Protein AF-A0A847FC79-F1 (afdb_monomer_lite)

Secondary structure (DSSP, 8-state):
-EEEE--TT-HHHHHHHHHHH-TT-EEEEEE-TTS-EEEEEEE--

pLDDT: mean 96.11, std 2.76, range [80.81, 98.0]

Foldseek 3Di:
DDKDFDDFPCQVVVVVVCCVVQVPWDWDWDADPVRTGTMIDIHHD

Sequence (45 aa):
ICLLEIGENQDREIQDFIECKLPDAGIKVSEDFAGINRMITITLP

Structure (mmCIF, N/CA/C/O backbone):
data_AF-A0A847FC79-F1
#
_entry.id   AF-A0A847FC79-F1
#
loop_
_atom_site.group_PDB
_atom_site.id
_atom_site.type_symbol
_atom_site.label_atom_id
_atom_site.label_alt_id
_atom_site.label_comp_id
_atom_site.label_asym_id
_atom_site.label_entity_id
_atom_site.label_seq_id
_atom_site.pdbx_PDB_ins_code
_atom_site.Cartn_x
_atom_site.Cartn_y
_atom_site.Cartn_z
_atom_site.occupancy
_atom_site.B_iso_or_equiv
_atom_site.auth_seq_id
_atom_site.auth_comp_id
_at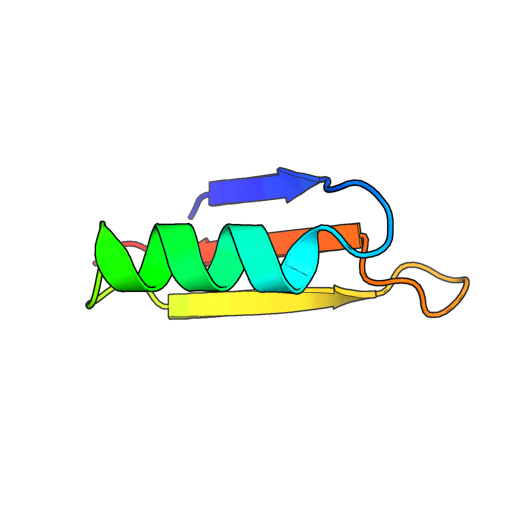om_site.auth_asym_id
_atom_site.auth_atom_id
_atom_site.pdbx_PDB_model_num
ATOM 1 N N . ILE A 1 1 ? -13.366 9.354 0.118 1.00 90.06 1 ILE A N 1
ATOM 2 C CA . ILE A 1 1 ? -12.288 8.775 -0.720 1.00 90.06 1 ILE A CA 1
ATOM 3 C C . ILE A 1 1 ? -11.227 9.847 -0.916 1.00 90.06 1 ILE A C 1
ATOM 5 O O . ILE A 1 1 ? -11.571 10.935 -1.362 1.00 90.06 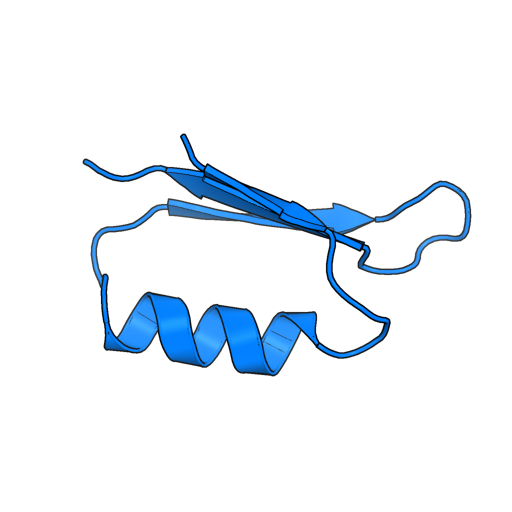1 ILE A O 1
ATOM 9 N N . CYS A 1 2 ? -9.987 9.559 -0.530 1.00 94.62 2 CYS A N 1
ATOM 10 C CA . CYS A 1 2 ? -8.812 10.400 -0.750 1.00 94.62 2 CYS A CA 1
ATOM 11 C C . CYS A 1 2 ? -7.878 9.687 -1.735 1.00 94.62 2 CYS A C 1
ATOM 13 O O . CYS A 1 2 ? -7.718 8.469 -1.653 1.00 94.62 2 CYS A O 1
ATOM 15 N N . LEU A 1 3 ? -7.301 10.433 -2.672 1.00 96.50 3 LEU A N 1
ATOM 16 C CA . LEU A 1 3 ? -6.362 9.934 -3.672 1.00 96.50 3 LEU A CA 1
ATOM 17 C C . LEU A 1 3 ? -5.066 10.723 -3.539 1.00 96.50 3 LEU A C 1
ATOM 19 O O . LEU A 1 3 ? -5.092 11.953 -3.568 1.00 96.50 3 LEU A O 1
ATOM 23 N N . LEU A 1 4 ? -3.959 10.008 -3.391 1.00 96.12 4 LEU A N 1
ATOM 24 C CA . LEU A 1 4 ? -2.630 10.579 -3.226 1.00 96.12 4 LEU A CA 1
ATOM 25 C C . LEU A 1 4 ? -1.736 10.055 -4.344 1.00 96.12 4 LEU A C 1
ATOM 27 O O . LEU A 1 4 ? -1.598 8.840 -4.486 1.00 96.12 4 LEU A O 1
ATOM 31 N N . GLU A 1 5 ? -1.135 10.960 -5.113 1.00 97.25 5 GLU A N 1
ATOM 32 C CA . GLU A 1 5 ? 0.061 10.615 -5.882 1.00 97.25 5 GLU A CA 1
ATOM 33 C C . GLU A 1 5 ? 1.252 10.585 -4.924 1.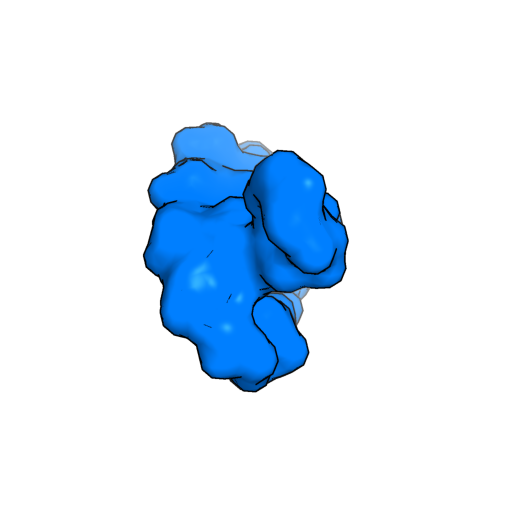00 97.25 5 GLU A C 1
ATOM 35 O O . GLU A 1 5 ? 1.385 11.449 -4.052 1.00 97.25 5 GLU A O 1
ATOM 40 N N . ILE A 1 6 ? 2.098 9.575 -5.074 1.00 97.50 6 ILE A N 1
ATOM 41 C CA . ILE A 1 6 ? 3.266 9.345 -4.231 1.00 97.50 6 ILE A CA 1
ATOM 42 C C . ILE A 1 6 ? 4.518 9.228 -5.095 1.00 97.50 6 ILE A C 1
ATOM 44 O O . ILE A 1 6 ? 4.456 8.866 -6.270 1.00 97.50 6 ILE A O 1
ATOM 48 N N . GLY A 1 7 ? 5.668 9.536 -4.508 1.00 97.25 7 GLY A N 1
ATOM 49 C CA . GLY A 1 7 ? 6.959 9.229 -5.103 1.00 97.25 7 GLY A CA 1
ATOM 50 C C . GLY A 1 7 ? 7.245 7.727 -5.093 1.00 97.25 7 GLY A C 1
ATOM 51 O O . GLY A 1 7 ? 6.658 6.959 -4.329 1.00 97.25 7 GLY A O 1
ATOM 52 N N . GLU A 1 8 ? 8.193 7.319 -5.933 1.00 95.81 8 GLU A N 1
ATOM 53 C CA . GLU A 1 8 ? 8.663 5.936 -5.989 1.00 95.81 8 GLU A CA 1
ATOM 54 C C . GLU A 1 8 ? 9.151 5.467 -4.606 1.00 95.81 8 GLU A C 1
ATOM 56 O O . GLU A 1 8 ? 9.868 6.194 -3.914 1.00 95.81 8 GLU A O 1
ATOM 61 N N . ASN A 1 9 ? 8.770 4.248 -4.211 1.00 96.19 9 ASN A N 1
ATOM 62 C CA . ASN A 1 9 ? 9.110 3.614 -2.927 1.00 96.19 9 ASN A CA 1
ATOM 63 C C . ASN A 1 9 ? 8.556 4.310 -1.664 1.00 96.19 9 ASN A C 1
ATOM 65 O O . ASN A 1 9 ? 8.966 3.969 -0.555 1.00 96.19 9 ASN A O 1
ATOM 69 N N . GLN A 1 10 ? 7.631 5.270 -1.793 1.00 97.62 10 GLN A N 1
ATOM 70 C CA . GLN A 1 10 ? 6.966 5.897 -0.637 1.00 97.62 10 GLN A CA 1
ATOM 71 C C . GLN A 1 10 ? 5.722 5.132 -0.160 1.00 97.62 10 GLN A C 1
ATOM 73 O O . GLN A 1 10 ? 5.137 5.461 0.872 1.00 97.62 10 GLN A O 1
ATOM 78 N N . ASP A 1 11 ? 5.296 4.112 -0.900 1.00 96.75 11 ASP A N 1
ATOM 79 C CA . ASP A 1 11 ? 4.056 3.377 -0.676 1.00 96.75 11 ASP A CA 1
ATOM 80 C C . ASP A 1 11 ? 4.007 2.704 0.692 1.00 96.75 11 ASP A C 1
ATOM 82 O O . ASP A 1 11 ? 2.971 2.748 1.356 1.00 96.75 11 ASP A O 1
ATOM 86 N N . ARG A 1 12 ? 5.119 2.111 1.133 1.00 96.94 12 ARG A N 1
ATOM 87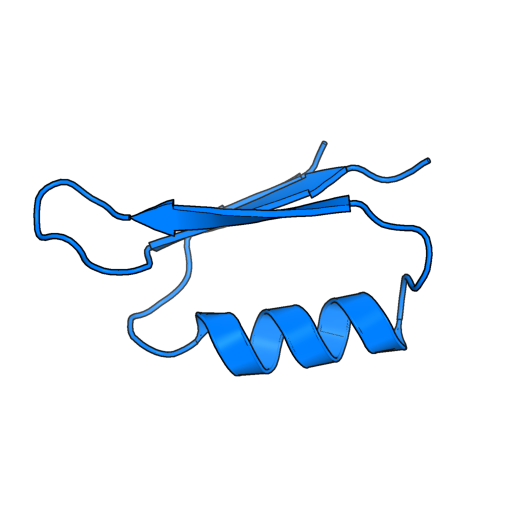 C CA . ARG A 1 12 ? 5.186 1.417 2.422 1.00 96.94 12 ARG A CA 1
ATOM 88 C C . ARG A 1 12 ? 5.103 2.375 3.608 1.00 96.94 12 ARG A C 1
ATOM 90 O O . ARG A 1 12 ? 4.298 2.158 4.502 1.00 96.94 12 ARG A O 1
ATOM 97 N N . GLU A 1 13 ? 5.887 3.451 3.590 1.00 96.81 13 GLU A N 1
ATOM 98 C CA . GLU A 1 13 ? 5.902 4.435 4.682 1.00 96.81 13 GLU A CA 1
ATOM 99 C C . GLU A 1 13 ? 4.535 5.116 4.842 1.00 96.81 13 GLU A C 1
ATOM 101 O O . GLU A 1 13 ? 4.052 5.316 5.958 1.00 96.81 13 GLU A O 1
ATOM 106 N N . ILE A 1 14 ? 3.873 5.429 3.723 1.00 96.00 14 ILE A N 1
ATOM 107 C CA . ILE A 1 14 ? 2.550 6.053 3.742 1.00 96.00 14 ILE A CA 1
ATOM 108 C C . ILE A 1 14 ? 1.481 5.069 4.230 1.00 96.00 14 ILE A C 1
ATOM 110 O O . ILE A 1 14 ? 0.622 5.469 5.017 1.00 96.00 14 ILE A O 1
ATOM 114 N N . GLN A 1 15 ? 1.533 3.798 3.816 1.00 96.56 15 GLN A N 1
ATOM 115 C CA . GLN A 1 15 ? 0.642 2.757 4.343 1.00 96.56 15 GLN A CA 1
ATOM 116 C C . GLN A 1 15 ? 0.784 2.621 5.860 1.00 96.56 15 GLN A C 1
ATOM 118 O O . GLN A 1 15 ? -0.213 2.771 6.563 1.00 96.56 15 GLN A O 1
ATOM 123 N N . ASP A 1 16 ? 2.011 2.459 6.361 1.00 97.38 16 ASP A N 1
ATOM 124 C CA . ASP A 1 16 ? 2.289 2.322 7.795 1.00 97.38 16 ASP A CA 1
ATOM 125 C C . ASP A 1 16 ? 1.760 3.537 8.586 1.00 97.38 16 ASP A C 1
ATOM 127 O O . ASP A 1 16 ? 1.167 3.403 9.663 1.00 97.38 16 ASP A O 1
ATOM 131 N N . PHE A 1 17 ? 1.926 4.749 8.041 1.00 96.31 17 PHE A N 1
ATOM 132 C CA . PHE A 1 17 ? 1.393 5.968 8.647 1.00 96.31 17 PHE A CA 1
ATOM 133 C C . PHE A 1 17 ? -0.141 5.974 8.698 1.00 96.31 17 PHE A C 1
ATOM 135 O O . PHE A 1 17 ? -0.718 6.311 9.736 1.00 96.31 17 PHE A O 1
ATOM 142 N N . ILE A 1 18 ? -0.811 5.616 7.598 1.00 94.88 18 ILE A N 1
ATOM 143 C CA . ILE A 1 18 ? -2.277 5.612 7.529 1.00 94.88 18 ILE A CA 1
ATOM 144 C C . ILE A 1 18 ? -2.844 4.532 8.446 1.00 94.88 18 ILE A C 1
ATOM 146 O O . ILE A 1 18 ? -3.729 4.852 9.229 1.00 94.88 18 ILE A O 1
ATOM 150 N N . GLU A 1 19 ? -2.317 3.308 8.429 1.00 95.31 19 GLU A N 1
ATOM 151 C CA . GLU A 1 19 ? -2.769 2.222 9.312 1.00 95.31 19 GLU A CA 1
ATOM 152 C C . GLU A 1 19 ? -2.616 2.595 10.795 1.00 95.31 19 GLU A C 1
ATOM 154 O O . GLU A 1 19 ? -3.486 2.300 11.614 1.00 95.31 19 GLU A O 1
ATOM 159 N N . CYS A 1 20 ? -1.551 3.323 11.149 1.00 96.81 20 CYS A N 1
ATOM 160 C CA . CYS A 1 20 ? -1.349 3.820 12.507 1.00 96.81 20 CYS A CA 1
ATOM 161 C C . CYS A 1 20 ? -2.358 4.912 12.910 1.00 96.81 20 CYS A C 1
ATOM 163 O O . CYS A 1 20 ? -2.800 4.956 14.061 1.00 96.81 20 CYS A O 1
ATOM 165 N N . LYS A 1 21 ? -2.693 5.838 12.002 1.00 96.69 21 LYS A N 1
ATOM 166 C CA . LYS A 1 21 ? -3.550 7.002 12.308 1.00 96.69 21 LYS A CA 1
ATOM 167 C C . LYS A 1 21 ? -5.036 6.758 12.076 1.00 96.69 21 LYS A C 1
ATOM 169 O O . LYS A 1 21 ? -5.857 7.423 12.703 1.00 96.69 21 LYS A O 1
ATOM 174 N N . LEU A 1 22 ? -5.364 5.857 11.163 1.00 95.44 22 LEU A N 1
ATOM 175 C CA . LEU A 1 22 ? -6.694 5.582 10.636 1.00 95.44 22 LEU A CA 1
ATOM 176 C C . LEU A 1 22 ? -6.845 4.060 10.449 1.00 95.44 22 LEU A C 1
ATOM 178 O O . LEU A 1 22 ? -6.906 3.588 9.315 1.00 95.44 22 LEU A O 1
ATOM 182 N N . PRO A 1 23 ? -6.905 3.282 11.544 1.00 94.69 23 PRO A N 1
ATOM 183 C CA . PRO A 1 23 ? -6.877 1.816 11.488 1.00 94.69 23 PRO A CA 1
ATOM 184 C C . PRO A 1 23 ? -8.066 1.201 10.736 1.00 94.69 23 PRO A C 1
ATOM 186 O O . PRO A 1 23 ? -7.956 0.098 10.212 1.00 94.69 23 PRO A O 1
ATOM 189 N N . ASP A 1 24 ? -9.187 1.921 10.653 1.00 95.94 24 ASP A N 1
ATOM 190 C CA . ASP A 1 24 ? -10.398 1.478 9.953 1.00 95.94 24 ASP A CA 1
ATOM 191 C C . ASP A 1 24 ? -10.445 1.928 8.479 1.00 95.94 24 ASP A C 1
ATOM 193 O O . ASP A 1 24 ? -11.432 1.682 7.783 1.00 95.94 24 ASP A O 1
ATOM 197 N N . ALA A 1 25 ? -9.417 2.629 7.985 1.00 96.12 25 ALA A N 1
ATOM 198 C CA . ALA A 1 25 ? -9.385 3.082 6.600 1.00 96.12 25 ALA A CA 1
ATOM 199 C C . ALA A 1 25 ? -9.021 1.937 5.644 1.00 96.12 25 ALA A C 1
ATOM 201 O O . ALA A 1 25 ? -8.045 1.218 5.836 1.00 96.12 25 ALA A O 1
ATOM 202 N N . GLY A 1 26 ? -9.767 1.814 4.547 1.00 96.19 26 GLY A N 1
ATOM 203 C CA . GLY A 1 26 ? -9.390 0.936 3.442 1.00 96.19 26 GLY A CA 1
ATOM 204 C C . GLY A 1 26 ? -8.285 1.573 2.602 1.00 96.19 26 GLY A C 1
ATOM 205 O O . GLY A 1 26 ? -8.468 2.689 2.110 1.00 96.19 26 GLY A O 1
ATOM 206 N N . ILE A 1 27 ? -7.172 0.868 2.396 1.00 96.75 27 ILE A N 1
ATOM 207 C CA . ILE A 1 27 ? -6.025 1.356 1.619 1.00 96.75 27 ILE A CA 1
ATOM 208 C C . ILE A 1 27 ? -5.835 0.492 0.370 1.00 96.75 27 ILE A C 1
ATOM 210 O O . ILE A 1 27 ? -5.867 -0.736 0.432 1.00 96.75 27 ILE A O 1
ATOM 214 N N . LYS A 1 28 ? -5.629 1.135 -0.781 1.00 97.69 28 LYS A N 1
ATOM 215 C CA . LYS A 1 28 ? -5.265 0.474 -2.03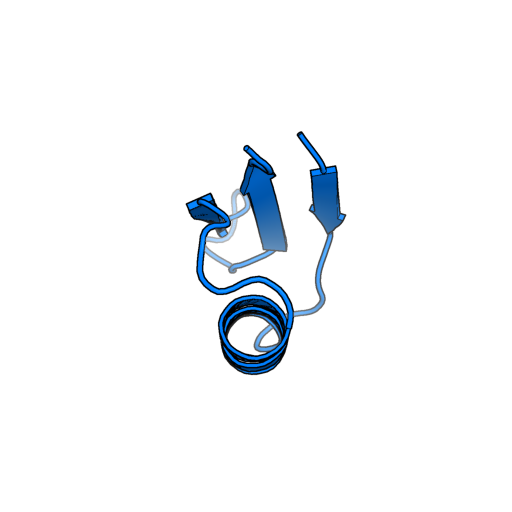7 1.00 97.69 28 LYS A CA 1
ATOM 216 C C . LYS A 1 28 ? -4.109 1.210 -2.701 1.00 97.69 28 LYS A C 1
ATOM 218 O O . LYS A 1 28 ? -4.231 2.399 -2.984 1.00 97.69 28 LYS A O 1
ATOM 223 N N . VAL A 1 29 ? -3.041 0.485 -3.013 1.00 97.44 29 VAL A N 1
ATOM 224 C CA . VAL A 1 29 ? -1.921 0.968 -3.833 1.00 97.44 29 VAL A CA 1
ATOM 225 C C . VAL A 1 29 ? -2.184 0.623 -5.298 1.00 97.44 29 VAL A C 1
ATOM 227 O O . VAL A 1 29 ? -2.840 -0.376 -5.608 1.00 97.44 29 VAL A O 1
ATOM 230 N N . SER A 1 30 ? -1.756 1.474 -6.221 1.00 97.56 30 SER A N 1
ATOM 231 C CA . SER A 1 30 ? -1.861 1.222 -7.658 1.00 97.56 30 SER A CA 1
ATOM 232 C C . SER A 1 30 ? -0.622 1.705 -8.403 1.00 97.56 30 SER A C 1
ATOM 234 O O . SER A 1 30 ? -0.028 2.735 -8.066 1.00 97.56 30 SER A O 1
ATOM 236 N N . GLU A 1 31 ? -0.261 0.927 -9.417 1.00 97.94 31 GLU A N 1
ATOM 237 C CA . GLU A 1 31 ? 0.887 1.160 -10.285 1.00 97.94 31 GLU A CA 1
ATOM 238 C C . GLU A 1 31 ? 0.535 2.103 -11.443 1.00 97.94 31 GLU A C 1
ATOM 240 O O . GLU A 1 31 ? -0.619 2.183 -11.878 1.00 97.94 31 GLU A O 1
ATOM 245 N N . ASP A 1 32 ? 1.539 2.813 -11.950 1.00 96.44 32 ASP A N 1
ATOM 246 C CA . ASP A 1 32 ? 1.466 3.504 -13.234 1.00 96.44 32 ASP A CA 1
ATOM 247 C C . ASP A 1 32 ? 1.729 2.551 -14.420 1.00 96.44 32 ASP A C 1
ATOM 249 O O . ASP A 1 32 ? 1.867 1.336 -14.273 1.00 96.44 32 ASP A O 1
ATOM 253 N N . PHE A 1 33 ? 1.819 3.102 -15.635 1.00 96.62 33 PHE A N 1
ATOM 254 C CA . PHE A 1 33 ? 2.099 2.316 -16.843 1.00 96.62 33 PHE A CA 1
ATOM 255 C C . PHE A 1 33 ? 3.503 1.691 -16.880 1.00 96.62 33 PHE A C 1
ATOM 257 O O . PHE A 1 33 ? 3.749 0.823 -17.717 1.00 96.62 33 PHE A O 1
ATOM 264 N N . ALA A 1 34 ? 4.420 2.132 -16.017 1.00 96.62 34 ALA A N 1
ATOM 265 C CA . ALA A 1 34 ? 5.760 1.575 -15.883 1.00 96.62 34 ALA A CA 1
ATOM 266 C C . ALA A 1 34 ? 5.836 0.478 -14.804 1.00 96.62 34 ALA A C 1
ATOM 268 O O . ALA A 1 34 ? 6.909 -0.092 -14.608 1.00 96.62 34 ALA A O 1
ATOM 269 N N . GLY A 1 35 ? 4.721 0.161 -14.132 1.00 97.00 35 GLY A N 1
ATOM 270 C CA . GLY A 1 35 ? 4.680 -0.810 -13.037 1.00 97.00 35 GLY A CA 1
ATOM 271 C C . GLY A 1 35 ? 5.185 -0.243 -11.709 1.00 97.00 35 GLY A C 1
ATOM 272 O O . GLY A 1 35 ? 5.571 -1.000 -10.823 1.00 97.00 35 GLY A O 1
ATOM 273 N N . ILE A 1 36 ? 5.243 1.087 -11.570 1.00 97.12 36 ILE A N 1
ATOM 274 C CA . ILE A 1 36 ? 5.731 1.747 -10.358 1.00 97.12 36 ILE A CA 1
ATOM 275 C C . ILE A 1 36 ? 4.545 2.140 -9.484 1.00 97.12 36 ILE A C 1
ATOM 277 O O . ILE A 1 36 ? 3.633 2.826 -9.947 1.00 97.12 36 ILE A O 1
ATOM 281 N N . ASN A 1 37 ? 4.586 1.779 -8.198 1.00 97.94 37 ASN A N 1
ATOM 282 C CA . ASN A 1 37 ? 3.619 2.246 -7.204 1.00 97.94 37 ASN A CA 1
ATOM 283 C C . ASN A 1 37 ? 3.619 3.779 -7.144 1.00 97.94 37 ASN A C 1
ATOM 285 O O . ASN A 1 37 ? 4.585 4.398 -6.699 1.00 97.94 37 ASN 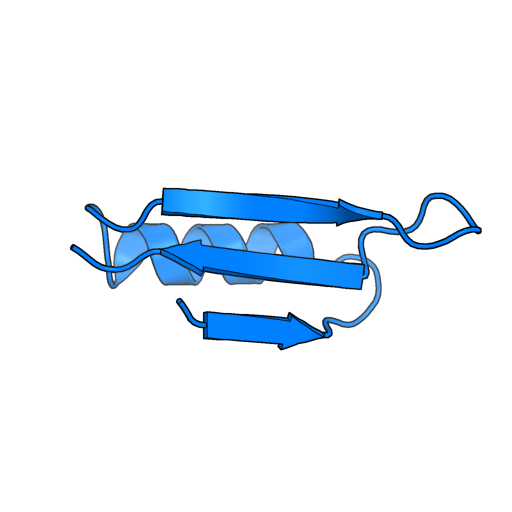A O 1
ATOM 289 N N . ARG A 1 38 ? 2.523 4.382 -7.609 1.00 97.81 38 ARG A N 1
ATOM 290 C CA . ARG A 1 38 ? 2.401 5.836 -7.811 1.00 97.81 38 ARG A CA 1
ATOM 291 C C . ARG A 1 38 ? 1.161 6.434 -7.179 1.00 97.81 38 ARG A C 1
ATOM 293 O O . ARG A 1 38 ? 1.123 7.639 -6.967 1.00 97.81 38 ARG A O 1
ATOM 300 N N . MET A 1 39 ? 0.157 5.616 -6.878 1.00 97.88 39 MET A N 1
ATOM 301 C CA . MET A 1 39 ? -1.120 6.092 -6.359 1.00 97.88 39 MET A CA 1
ATOM 302 C C . MET A 1 39 ? -1.539 5.309 -5.121 1.00 97.88 39 MET A C 1
ATOM 304 O O . MET A 1 39 ? -1.505 4.079 -5.118 1.00 97.88 39 MET A O 1
ATOM 308 N N . ILE A 1 40 ? -2.020 6.021 -4.103 1.00 97.81 40 ILE A N 1
ATOM 309 C CA . ILE A 1 40 ? -2.715 5.444 -2.949 1.00 97.81 40 ILE A CA 1
ATOM 310 C C . ILE A 1 40 ? -4.148 5.969 -2.912 1.00 97.81 40 ILE A C 1
ATOM 312 O O . ILE A 1 40 ? -4.393 7.174 -2.945 1.00 97.81 40 ILE A O 1
ATOM 316 N N . THR A 1 41 ? -5.106 5.049 -2.820 1.00 98.00 41 THR A N 1
ATOM 317 C CA . THR A 1 41 ? -6.518 5.340 -2.559 1.00 98.00 41 THR A CA 1
ATOM 318 C C . THR A 1 41 ? -6.840 5.007 -1.110 1.00 98.00 41 THR A C 1
ATOM 320 O O . THR A 1 41 ? -6.628 3.875 -0.680 1.00 98.00 41 THR A O 1
ATOM 323 N N . ILE A 1 42 ? -7.396 5.972 -0.382 1.00 97.31 42 ILE A N 1
ATOM 324 C CA . ILE A 1 42 ? -7.820 5.825 1.011 1.00 97.31 42 ILE A CA 1
ATOM 325 C C . ILE A 1 42 ? -9.337 5.987 1.082 1.00 97.31 42 ILE A C 1
ATOM 327 O O . ILE A 1 42 ? -9.897 7.017 0.683 1.00 97.31 42 ILE A O 1
ATOM 331 N N . THR A 1 43 ? -10.015 4.980 1.613 1.00 97.38 43 THR A N 1
ATOM 332 C CA . THR A 1 43 ? -11.453 5.010 1.883 1.00 97.38 43 THR A CA 1
ATOM 333 C C . THR A 1 43 ? -11.653 5.120 3.384 1.00 97.38 43 THR A C 1
ATOM 335 O O . THR A 1 43 ? -11.349 4.187 4.117 1.00 97.38 43 THR A O 1
ATOM 338 N N . LEU A 1 44 ? -12.119 6.285 3.828 1.00 91.25 44 LEU A N 1
ATOM 339 C CA . LEU A 1 44 ? -12.542 6.495 5.210 1.00 91.25 44 LEU A CA 1
ATOM 340 C C . LEU A 1 44 ? -13.931 5.863 5.416 1.00 91.25 44 LEU A C 1
ATOM 342 O O . LEU A 1 44 ? -14.677 5.794 4.430 1.00 91.25 44 LEU A O 1
ATOM 346 N N . PRO A 1 45 ? -14.264 5.421 6.640 1.00 80.81 45 PRO A N 1
ATOM 347 C CA . PRO A 1 45 ? -15.626 5.023 6.995 1.00 80.81 45 PRO A CA 1
ATOM 348 C C . PRO A 1 45 ? -16.655 6.142 6.773 1.00 80.81 45 PRO A C 1
ATOM 350 O O . PRO A 1 45 ? -16.272 7.338 6.799 1.00 80.81 45 PRO A O 1
#

Radius of gyration: 10.29 Å; chains: 1; bounding box: 25×11×29 Å